Protein AF-A0A923QHJ4-F1 (afdb_monomer)

Secondary structure 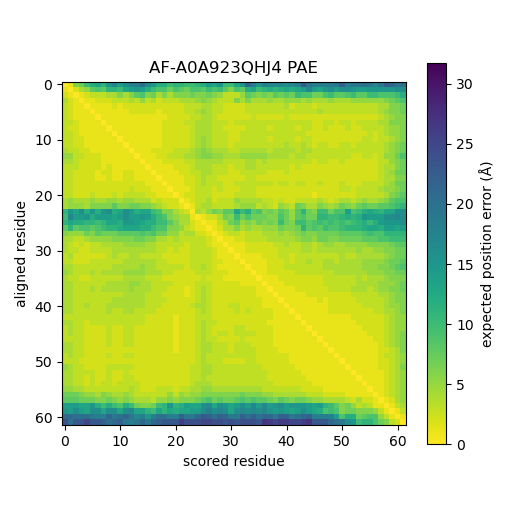(DSSP, 8-state):
-----THHHHHHHS-----------TT---TT-TT----GGGHHHHHHHHHHHHHHHSPPP-

Radius of gyration: 15.47 Å; Cα contacts (8 Å, |Δi|>4): 20; chains: 1; bounding box: 41×26×32 Å

Foldseek 3Di:
DPDDDPCVVVCVVDPDDDDDDDFDDPPADDPPDPPHDGRPVCVVVVVCVVVVVCCVVPPDDD

Mean predicted aligned error: 4.46 Å

pLDDT: mean 91.61, std 7.58, range [62.0, 98.44]

Solvent-accessible surface area (backbone atoms only — not comparable to full-atom values): 4334 Å² total; per-residue (Å²): 134,91,77,89,66,73,66,57,63,56,49,75,75,40,94,74,87,85,84,84,79,87,58,74,62,92,91,61,62,59,9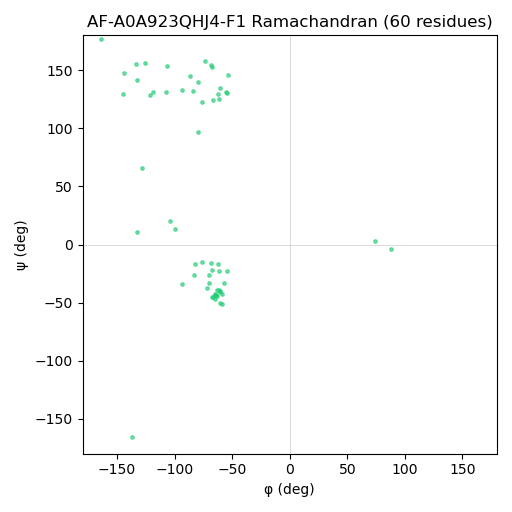1,93,46,94,78,52,72,83,48,70,86,40,52,65,57,55,52,51,52,55,51,50,52,47,48,71,75,54,62,80,81,129

Structure (mmCIF, N/CA/C/O backbone):
data_AF-A0A923QHJ4-F1
#
_entry.id   AF-A0A923QHJ4-F1
#
loop_
_atom_site.group_PDB
_atom_site.id
_atom_site.type_symbol
_atom_site.label_atom_id
_atom_site.label_alt_id
_atom_site.label_comp_id
_atom_site.label_asym_id
_atom_site.label_entity_id
_atom_site.label_seq_id
_atom_site.pdbx_PDB_ins_code
_atom_site.Cartn_x
_atom_site.Cartn_y
_atom_site.Cartn_z
_atom_site.occupancy
_atom_site.B_iso_or_equiv
_atom_site.auth_seq_id
_atom_site.auth_comp_id
_atom_site.auth_asym_id
_atom_site.auth_atom_id
_atom_site.pdbx_PDB_model_num
ATOM 1 N N . SER A 1 1 ? 10.993 3.070 5.241 1.00 69.12 1 SER A N 1
ATOM 2 C CA . SER A 1 1 ? 10.990 4.358 4.515 1.00 69.12 1 SER A CA 1
ATOM 3 C C . SER A 1 1 ? 10.950 5.477 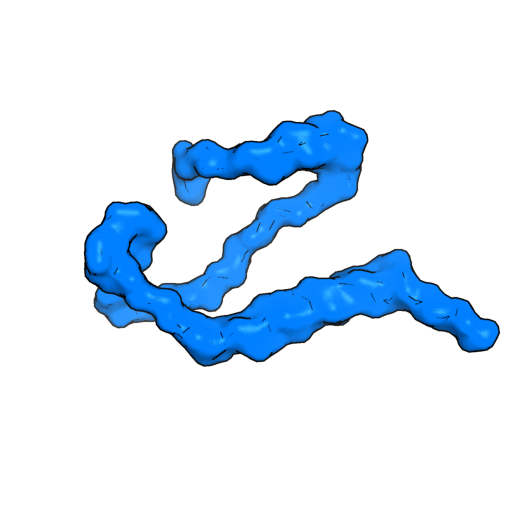5.544 1.00 69.12 1 SER A C 1
ATOM 5 O O . SER A 1 1 ? 10.360 5.251 6.591 1.00 69.12 1 SER A O 1
ATOM 7 N N . MET A 1 2 ? 11.574 6.626 5.263 1.00 80.75 2 MET A N 1
ATOM 8 C CA . MET A 1 2 ? 11.485 7.854 6.075 1.00 80.75 2 MET A CA 1
ATOM 9 C C . MET A 1 2 ? 10.574 8.924 5.431 1.00 80.75 2 MET A C 1
ATOM 11 O O . MET A 1 2 ? 10.709 10.105 5.729 1.00 80.75 2 MET A O 1
ATOM 15 N N . GLY A 1 3 ? 9.682 8.536 4.510 1.00 86.88 3 GLY A N 1
ATOM 16 C CA . GLY A 1 3 ? 8.681 9.449 3.944 1.00 86.88 3 GLY A CA 1
ATOM 17 C C . GLY A 1 3 ? 7.637 9.881 4.980 1.00 86.88 3 GLY A C 1
ATOM 18 O O . GLY A 1 3 ? 7.368 9.141 5.926 1.00 86.88 3 GLY A O 1
ATOM 19 N N . ALA A 1 4 ? 7.059 11.068 4.792 1.00 92.69 4 ALA A N 1
ATOM 20 C CA . ALA A 1 4 ? 5.946 11.562 5.601 1.00 92.69 4 ALA A CA 1
ATOM 21 C C . ALA A 1 4 ? 4.602 11.070 5.038 1.00 92.69 4 ALA A C 1
ATOM 23 O O . ALA A 1 4 ? 4.453 10.954 3.825 1.00 92.69 4 ALA A O 1
ATOM 24 N N . GLU A 1 5 ? 3.645 10.795 5.925 1.00 95.56 5 GLU A N 1
ATOM 25 C CA . GLU A 1 5 ? 2.290 10.337 5.599 1.00 95.56 5 GLU A CA 1
ATOM 26 C C . GLU A 1 5 ? 1.305 10.932 6.615 1.00 95.56 5 GLU A C 1
ATOM 28 O O . GLU A 1 5 ? 1.527 10.849 7.834 1.00 95.56 5 GLU A O 1
ATOM 33 N N . ASP A 1 6 ? 0.226 11.545 6.136 1.00 97.25 6 ASP A N 1
ATOM 34 C CA . ASP A 1 6 ? -0.719 12.273 6.993 1.00 97.25 6 ASP A CA 1
ATOM 35 C C . ASP A 1 6 ? -1.652 11.336 7.782 1.00 97.25 6 ASP A C 1
ATOM 37 O O . ASP A 1 6 ? -2.185 11.723 8.825 1.00 97.25 6 ASP A O 1
ATOM 41 N N . PHE A 1 7 ? -1.725 10.057 7.398 1.00 97.25 7 PHE A N 1
ATOM 42 C CA . PHE A 1 7 ? -2.397 9.005 8.165 1.00 97.25 7 PHE A CA 1
ATOM 43 C C . PHE A 1 7 ? -1.877 8.899 9.611 1.00 97.25 7 PHE A C 1
ATOM 45 O O . PHE A 1 7 ? -2.591 8.453 10.511 1.00 97.25 7 PHE A O 1
ATOM 52 N N . SER A 1 8 ? -0.653 9.371 9.877 1.00 96.81 8 SER A N 1
ATOM 53 C CA . SER A 1 8 ? -0.111 9.492 11.235 1.00 96.81 8 SER A CA 1
ATOM 54 C C . SER A 1 8 ? -0.978 10.353 12.168 1.00 96.81 8 SER A C 1
ATOM 56 O O . SER A 1 8 ? -1.082 10.032 13.353 1.00 96.81 8 SER A O 1
ATOM 58 N N . PHE A 1 9 ? -1.662 11.385 11.665 1.00 98.06 9 PHE A N 1
ATOM 59 C CA . PHE A 1 9 ? -2.602 12.188 12.459 1.00 98.06 9 PHE A CA 1
ATOM 60 C C . PHE A 1 9 ? -3.871 11.404 12.825 1.00 98.06 9 PHE A C 1
ATOM 62 O O . PHE A 1 9 ? -4.402 11.556 13.928 1.00 98.06 9 PHE A O 1
ATOM 69 N N . MET A 1 10 ? -4.326 10.504 11.948 1.00 98.25 10 MET A N 1
ATOM 70 C CA . MET A 1 10 ? -5.450 9.604 12.238 1.00 98.25 10 MET A CA 1
ATOM 71 C C . MET A 1 10 ? -5.091 8.641 13.377 1.00 98.25 10 MET A C 1
ATOM 73 O O . MET A 1 10 ? -5.872 8.464 14.315 1.00 98.25 10 MET A O 1
ATOM 77 N N . LEU A 1 11 ? -3.871 8.092 13.346 1.00 97.88 11 LEU A N 1
ATOM 78 C CA . LEU A 1 11 ? -3.356 7.176 14.371 1.00 97.88 11 LEU A CA 1
ATOM 79 C C . LEU A 1 11 ? -3.120 7.840 15.738 1.00 97.88 11 LEU A C 1
ATOM 81 O O . LEU A 1 11 ? -3.134 7.155 16.757 1.00 97.88 11 LEU A O 1
ATOM 85 N N . GLN A 1 12 ? -2.947 9.165 15.791 1.00 98.12 12 GLN A N 1
ATOM 86 C CA . GLN A 1 12 ? -2.933 9.907 17.061 1.00 98.12 12 GLN A CA 1
ATOM 87 C C . GLN A 1 12 ? -4.322 9.963 17.716 1.00 98.12 12 GLN A C 1
ATOM 89 O O . GLN A 1 12 ? -4.424 10.102 18.933 1.00 98.12 12 GLN A O 1
ATOM 94 N N . SER A 1 13 ? -5.390 9.859 16.920 1.00 98.44 13 SER A N 1
ATOM 95 C CA . SER A 1 13 ? -6.772 10.022 17.388 1.00 98.44 13 SER A CA 1
ATOM 96 C C . SER A 1 13 ? -7.437 8.698 17.770 1.00 98.44 13 SER A C 1
ATOM 98 O O . SER A 1 13 ? -8.281 8.663 18.672 1.00 98.44 13 SER A O 1
ATOM 100 N N . LYS A 1 14 ? -7.102 7.603 17.077 1.00 97.50 14 LYS A N 1
ATOM 101 C CA . LYS A 1 14 ? -7.674 6.268 17.303 1.00 97.50 14 LYS A CA 1
ATOM 102 C C . LYS A 1 14 ? -6.620 5.177 17.104 1.00 97.50 14 LYS A C 1
ATOM 104 O O . LYS A 1 14 ? -5.770 5.323 16.228 1.00 97.50 14 LYS A O 1
ATOM 109 N N . PRO A 1 15 ? -6.710 4.054 17.846 1.00 97.31 15 PRO A N 1
ATOM 110 C CA . PRO A 1 15 ? -5.942 2.862 17.518 1.00 97.31 15 PRO A CA 1
ATOM 111 C C . PRO A 1 15 ? -6.209 2.448 16.070 1.00 97.31 15 PRO A C 1
ATOM 113 O O . PRO A 1 15 ? -7.360 2.341 15.650 1.00 97.31 15 PRO A O 1
ATOM 116 N N . GLY A 1 16 ? -5.142 2.218 15.319 1.00 95.56 16 GLY A N 1
ATOM 117 C CA . GLY A 1 16 ? -5.212 1.819 13.924 1.00 95.56 16 GLY A CA 1
ATOM 118 C C . GLY A 1 16 ? -3.876 1.267 13.452 1.00 95.56 16 GLY A C 1
ATOM 119 O O . GLY A 1 16 ? -2.891 1.259 14.194 1.00 95.56 16 GLY A O 1
ATOM 120 N N . ALA A 1 17 ? -3.846 0.809 12.207 1.00 95.88 17 ALA A N 1
ATOM 121 C CA . ALA A 1 17 ? -2.651 0.284 11.570 1.00 95.88 17 ALA A CA 1
ATOM 122 C C . ALA A 1 17 ? -2.498 0.887 10.174 1.00 95.88 17 ALA A C 1
ATOM 124 O O . ALA A 1 17 ? -3.475 1.049 9.446 1.00 95.88 17 ALA A O 1
ATOM 125 N N . TYR A 1 18 ? -1.258 1.189 9.803 1.00 95.12 18 TYR A N 1
ATOM 126 C CA . TYR A 1 18 ? -0.866 1.546 8.445 1.00 95.12 18 TYR A CA 1
ATOM 127 C C . TYR A 1 18 ? 0.136 0.507 7.961 1.00 95.12 18 TYR A C 1
ATOM 129 O O . TYR A 1 18 ? 1.086 0.174 8.673 1.00 95.12 18 TYR A O 1
ATOM 137 N N . MET A 1 19 ? -0.081 -0.030 6.767 1.00 93.88 19 MET A N 1
ATOM 138 C CA . MET A 1 19 ? 0.692 -1.149 6.240 1.00 93.88 19 MET A CA 1
ATOM 139 C C . MET A 1 19 ? 1.103 -0.875 4.801 1.00 93.88 19 MET A C 1
ATOM 141 O O . MET A 1 19 ? 0.453 -0.123 4.080 1.00 93.88 19 MET A O 1
ATOM 145 N N . ARG A 1 20 ? 2.193 -1.513 4.374 1.00 92.62 20 ARG A N 1
ATOM 146 C CA . ARG A 1 20 ? 2.633 -1.505 2.978 1.00 92.62 20 ARG A CA 1
ATOM 147 C C . ARG A 1 20 ? 2.356 -2.875 2.383 1.00 92.62 20 ARG A C 1
ATOM 149 O O . ARG A 1 20 ? 2.759 -3.877 2.965 1.00 92.62 20 ARG A O 1
ATOM 156 N N . ILE A 1 21 ? 1.734 -2.900 1.212 1.00 92.75 21 ILE A N 1
ATOM 157 C CA . ILE A 1 21 ? 1.645 -4.096 0.381 1.00 92.75 21 ILE A CA 1
ATOM 158 C C . ILE A 1 21 ? 2.802 -4.089 -0.620 1.00 92.75 21 ILE A C 1
ATOM 160 O O . ILE A 1 21 ? 3.123 -3.055 -1.216 1.00 92.75 21 ILE A O 1
ATOM 164 N N . GLY A 1 22 ? 3.492 -5.221 -0.743 1.00 89.94 22 GLY A N 1
ATOM 165 C CA . GLY A 1 22 ? 4.579 -5.363 -1.705 1.00 89.94 22 GLY A CA 1
ATOM 166 C C . GLY A 1 22 ? 4.024 -5.307 -3.123 1.00 89.94 22 GLY A C 1
ATOM 167 O O . GLY A 1 22 ? 3.141 -6.083 -3.450 1.00 89.94 22 GLY A O 1
ATOM 168 N N . GLN A 1 23 ? 4.536 -4.398 -3.950 1.00 89.56 23 GLN A N 1
ATOM 169 C CA . GLN A 1 23 ? 4.092 -4.230 -5.340 1.00 89.56 23 GLN A CA 1
ATOM 170 C C . GLN A 1 23 ? 5.261 -4.143 -6.333 1.00 89.56 23 GLN A C 1
ATOM 172 O O . GLN A 1 23 ? 5.068 -3.773 -7.481 1.00 89.56 23 GLN A O 1
ATOM 177 N N . GLY A 1 24 ? 6.487 -4.445 -5.897 1.00 78.12 24 GLY A N 1
ATOM 178 C CA . GLY A 1 24 ? 7.687 -4.317 -6.723 1.00 78.12 24 GLY 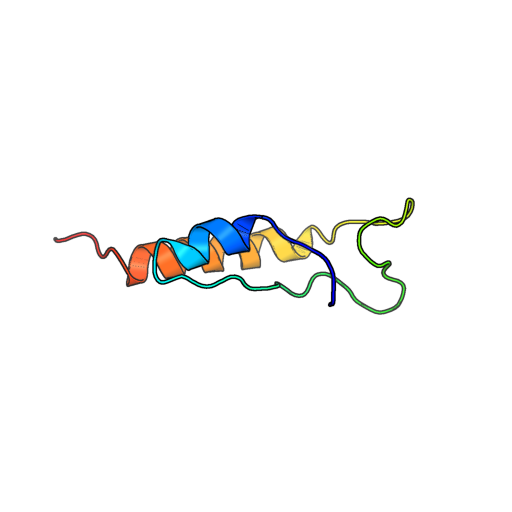A CA 1
ATOM 179 C C . GLY A 1 24 ? 8.495 -5.607 -6.800 1.00 78.12 24 GLY A C 1
ATOM 180 O O . GLY A 1 24 ? 8.439 -6.442 -5.898 1.00 78.12 24 GLY A O 1
ATOM 181 N N . GLY A 1 25 ? 9.278 -5.718 -7.872 1.00 74.06 25 GLY A N 1
ATOM 182 C CA . GLY A 1 25 ? 10.296 -6.742 -8.106 1.00 74.06 25 GLY A CA 1
ATOM 183 C C . GLY A 1 25 ? 11.572 -6.123 -8.687 1.00 74.06 25 GLY A C 1
ATOM 184 O O . GLY A 1 25 ? 11.753 -4.900 -8.656 1.00 74.06 25 GLY A O 1
ATOM 185 N N . GLU A 1 26 ? 12.465 -6.956 -9.215 1.00 77.00 26 GLU A N 1
ATOM 186 C CA . GLU A 1 26 ? 13.676 -6.503 -9.908 1.00 77.00 26 GLU A CA 1
ATOM 187 C C . GLU A 1 26 ? 13.321 -5.539 -11.060 1.00 77.00 26 GLU A C 1
ATOM 189 O O . GLU A 1 26 ? 12.405 -5.796 -11.834 1.00 77.00 26 GLU A O 1
ATOM 194 N N . GLY A 1 27 ? 13.998 -4.387 -11.135 1.00 82.31 27 GLY A N 1
ATOM 195 C CA . GLY A 1 27 ? 13.721 -3.339 -12.132 1.00 82.31 27 GLY A CA 1
ATOM 196 C C . GLY A 1 27 ? 12.657 -2.298 -11.746 1.00 82.31 27 GLY A C 1
ATOM 197 O O . GLY A 1 27 ? 12.470 -1.334 -12.488 1.00 82.31 27 GLY A O 1
ATOM 198 N N . SER A 1 28 ? 11.991 -2.432 -10.592 1.00 90.00 28 SER A N 1
ATOM 199 C CA . SER A 1 28 ? 11.007 -1.441 -10.121 1.00 90.00 28 SER A CA 1
ATOM 200 C C . SER A 1 28 ? 11.640 -0.138 -9.599 1.00 90.00 28 SER A C 1
ATOM 202 O O . SER A 1 28 ? 12.807 -0.092 -9.204 1.00 90.00 28 SER A O 1
ATOM 204 N N . CYS A 1 29 ? 10.853 0.945 -9.593 1.00 90.94 29 CYS A N 1
ATOM 205 C CA . CYS A 1 29 ? 11.258 2.257 -9.081 1.00 90.94 29 CYS A CA 1
ATOM 206 C C . CYS A 1 29 ? 10.592 2.580 -7.735 1.00 90.94 29 CYS A C 1
ATOM 208 O 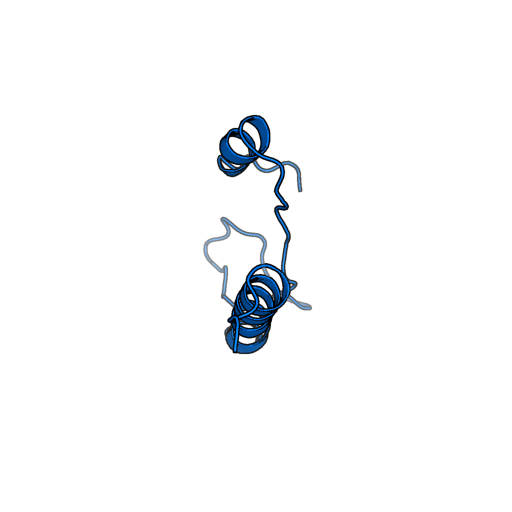O . CYS A 1 29 ? 9.481 2.145 -7.445 1.00 90.94 29 CYS A O 1
ATOM 210 N N . PHE A 1 30 ? 11.245 3.419 -6.925 1.00 89.56 30 PHE A N 1
ATOM 211 C CA . PHE A 1 30 ? 10.610 3.998 -5.739 1.00 89.56 30 PHE A CA 1
ATOM 212 C C . PHE A 1 30 ? 9.501 4.991 -6.118 1.00 89.56 30 PHE A C 1
ATOM 214 O O . PHE A 1 30 ? 9.542 5.622 -7.176 1.00 89.56 30 PHE A O 1
ATOM 221 N N . LEU A 1 31 ? 8.538 5.163 -5.207 1.00 89.81 31 LEU A N 1
ATOM 222 C CA . LEU A 1 31 ? 7.508 6.201 -5.297 1.00 89.81 31 LEU A CA 1
ATOM 223 C C . LEU A 1 31 ? 8.149 7.597 -5.482 1.00 89.81 31 LEU A C 1
ATOM 225 O O . LEU A 1 31 ? 9.235 7.849 -4.961 1.00 89.81 31 LEU A O 1
ATOM 229 N N . HIS A 1 32 ? 7.482 8.480 -6.232 1.00 92.06 32 HIS A N 1
ATOM 230 C CA . HIS A 1 32 ? 7.986 9.769 -6.758 1.00 92.06 32 HIS A CA 1
ATOM 231 C C . HIS A 1 32 ? 8.975 9.703 -7.936 1.00 92.06 32 HIS A C 1
ATOM 233 O O . HIS A 1 32 ? 9.429 10.747 -8.404 1.00 92.06 32 HIS A O 1
ATOM 239 N N . ASN A 1 33 ? 9.290 8.523 -8.471 1.00 93.69 33 ASN A N 1
ATOM 240 C CA . ASN A 1 33 ? 10.014 8.424 -9.738 1.00 93.69 33 ASN A CA 1
ATOM 241 C C . ASN A 1 33 ? 9.061 8.630 -10.936 1.00 93.69 33 ASN A C 1
ATOM 243 O O . ASN A 1 33 ? 7.958 8.093 -10.939 1.00 93.69 33 ASN A O 1
ATOM 247 N N . SER A 1 34 ? 9.480 9.354 -11.982 1.00 96.31 34 SER A N 1
ATOM 248 C CA . SER A 1 34 ? 8.662 9.575 -13.192 1.00 96.31 34 SER A CA 1
ATOM 249 C C . SER A 1 34 ? 8.439 8.321 -14.042 1.00 96.31 34 SER A C 1
ATOM 251 O O . SER A 1 34 ? 7.557 8.311 -14.894 1.00 96.31 34 SER A O 1
ATOM 253 N N . ARG A 1 35 ? 9.235 7.273 -13.820 1.00 93.69 35 ARG A N 1
ATOM 254 C CA . ARG A 1 35 ? 9.096 5.946 -14.433 1.00 93.69 35 ARG A CA 1
ATOM 255 C C . ARG A 1 35 ? 8.417 4.943 -13.503 1.00 93.69 35 ARG A C 1
ATOM 257 O O . ARG A 1 35 ? 8.538 3.743 -13.721 1.00 93.69 35 ARG A O 1
ATOM 264 N N . TYR A 1 36 ? 7.798 5.414 -12.421 1.00 92.38 36 TYR A N 1
ATOM 265 C CA . TYR A 1 36 ? 7.041 4.543 -11.539 1.00 92.38 36 TYR A CA 1
ATOM 266 C C . TYR A 1 36 ? 5.892 3.903 -12.317 1.00 92.38 36 TYR A C 1
ATOM 268 O O . TYR A 1 36 ? 5.081 4.612 -12.909 1.00 92.38 36 TYR A O 1
ATOM 276 N N . ASP A 1 37 ? 5.844 2.578 -12.285 1.00 91.50 37 ASP A N 1
ATOM 277 C CA . ASP A 1 37 ? 4.800 1.768 -12.894 1.00 91.50 37 ASP A CA 1
ATOM 278 C C . ASP A 1 37 ? 4.155 0.920 -11.799 1.00 91.50 37 ASP A C 1
ATOM 280 O O . ASP A 1 37 ? 4.856 0.304 -10.988 1.00 91.50 37 ASP A O 1
ATOM 284 N N . PHE A 1 38 ? 2.830 0.967 -11.714 1.00 91.00 38 PHE A N 1
ATOM 285 C CA . PHE A 1 38 ? 2.093 0.292 -10.654 1.00 91.00 38 PHE A CA 1
ATOM 286 C C . PHE A 1 38 ? 1.872 -1.169 -11.049 1.00 91.00 38 PHE A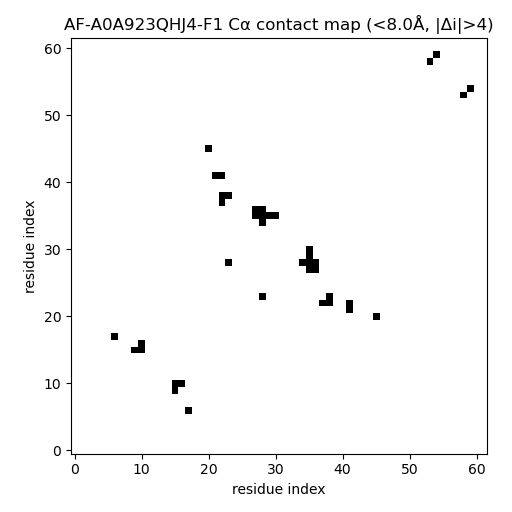 C 1
ATOM 288 O O . PHE A 1 38 ? 1.438 -1.458 -12.158 1.00 91.00 38 PHE A O 1
ATOM 295 N N . ASN A 1 39 ? 2.152 -2.103 -10.140 1.00 92.56 39 ASN A N 1
ATOM 296 C CA . ASN A 1 39 ? 1.893 -3.513 -10.409 1.00 92.56 39 ASN A CA 1
ATOM 297 C C . ASN A 1 39 ? 0.408 -3.839 -10.196 1.00 92.56 39 ASN A C 1
ATOM 299 O O . ASN A 1 39 ? -0.009 -4.107 -9.067 1.00 92.56 39 ASN A O 1
ATOM 303 N N . ASP A 1 40 ? -0.372 -3.854 -11.274 1.00 93.69 40 ASP A N 1
ATOM 304 C CA . ASP A 1 40 ? -1.812 -4.131 -11.232 1.00 93.69 40 ASP A CA 1
ATOM 305 C C . ASP A 1 40 ? -2.162 -5.535 -10.702 1.00 93.69 40 ASP A C 1
ATOM 307 O O . ASP A 1 40 ? -3.240 -5.721 -10.126 1.00 93.69 40 ASP A O 1
ATOM 311 N N . ASP A 1 41 ? -1.241 -6.504 -10.774 1.00 94.00 41 ASP A N 1
ATOM 312 C CA . ASP A 1 41 ? -1.454 -7.858 -10.240 1.00 94.00 41 ASP A CA 1
ATOM 313 C C . ASP A 1 41 ? -1.666 -7.861 -8.714 1.00 94.00 41 ASP A C 1
ATOM 315 O O . ASP A 1 41 ? -2.178 -8.834 -8.152 1.00 94.00 41 ASP A O 1
ATOM 319 N N . ILE A 1 42 ? -1.300 -6.776 -8.016 1.00 94.75 42 ILE A N 1
ATOM 320 C CA . ILE A 1 42 ? -1.481 -6.659 -6.564 1.00 94.75 42 ILE A CA 1
ATOM 321 C C . ILE A 1 42 ? -2.893 -6.223 -6.154 1.00 94.75 42 ILE A C 1
ATOM 323 O O . ILE A 1 42 ? -3.272 -6.385 -4.988 1.00 94.75 42 ILE A O 1
ATOM 327 N N . LEU A 1 43 ? -3.689 -5.674 -7.078 1.00 95.56 43 LEU A N 1
ATOM 328 C CA . LEU A 1 43 ? -5.009 -5.113 -6.772 1.00 95.56 43 LEU A CA 1
ATOM 329 C C . LEU A 1 43 ? -5.969 -6.140 -6.136 1.00 95.56 43 LEU A C 1
ATOM 331 O O . LEU A 1 43 ? -6.617 -5.798 -5.136 1.00 95.56 43 LEU A O 1
ATOM 335 N N . PRO A 1 44 ? -6.048 -7.403 -6.611 1.00 97.19 44 PRO A N 1
ATOM 336 C CA . PRO A 1 44 ? -6.888 -8.412 -5.970 1.00 97.19 44 PRO A CA 1
ATOM 337 C C . PRO A 1 44 ? -6.447 -8.721 -4.534 1.00 97.19 44 PRO A C 1
ATOM 339 O O . PRO A 1 44 ? -7.289 -8.855 -3.650 1.00 97.19 44 PRO A O 1
ATOM 342 N N . LEU A 1 45 ? -5.137 -8.770 -4.265 1.00 96.62 45 LEU A N 1
ATOM 343 C CA . LEU A 1 45 ? -4.625 -9.027 -2.916 1.00 96.62 45 LEU A CA 1
ATOM 344 C C . LEU A 1 45 ? -4.935 -7.865 -1.963 1.00 96.62 45 LEU A C 1
ATOM 346 O O . LEU A 1 45 ? -5.388 -8.092 -0.841 1.00 96.62 45 LEU A O 1
ATOM 350 N N . GLY A 1 46 ? -4.711 -6.623 -2.403 1.00 96.50 46 GLY A N 1
ATOM 351 C CA . GLY A 1 46 ? -4.976 -5.432 -1.592 1.00 96.50 46 GLY A CA 1
ATOM 352 C C . GLY A 1 46 ? -6.459 -5.265 -1.254 1.00 96.50 46 GLY A C 1
ATOM 353 O 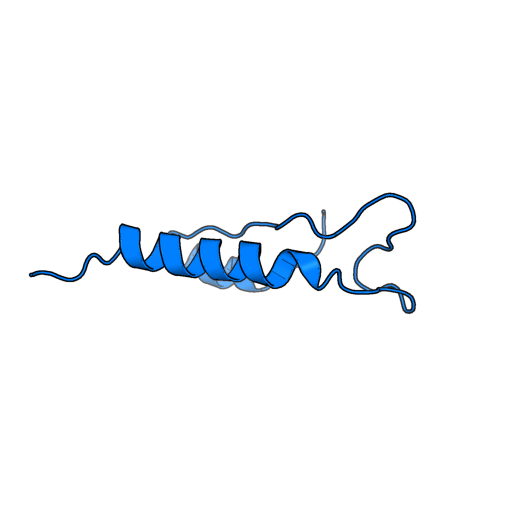O . GLY A 1 46 ? -6.805 -4.994 -0.103 1.0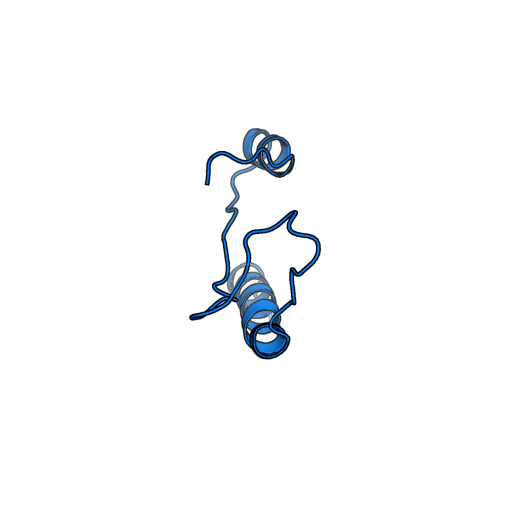0 96.50 46 GLY A O 1
ATOM 354 N N . SER A 1 47 ? -7.340 -5.481 -2.233 1.00 97.88 47 SER A N 1
ATOM 355 C CA . SER A 1 47 ? -8.792 -5.415 -2.018 1.00 97.88 47 SER A CA 1
ATOM 356 C C . SER A 1 47 ? -9.290 -6.532 -1.096 1.00 97.88 47 SER A C 1
ATOM 358 O O . SER A 1 47 ? -10.015 -6.245 -0.142 1.00 97.88 47 SER A O 1
ATOM 360 N N . ALA A 1 48 ? -8.840 -7.774 -1.304 1.00 97.81 48 ALA A N 1
ATOM 361 C CA . ALA A 1 48 ? -9.187 -8.898 -0.437 1.00 97.81 48 ALA A CA 1
ATOM 362 C C . ALA A 1 48 ? -8.706 -8.695 1.009 1.00 97.81 48 ALA A C 1
ATOM 364 O O . ALA A 1 48 ? -9.446 -9.013 1.940 1.00 97.81 48 ALA A O 1
ATOM 365 N N . LEU A 1 49 ? -7.511 -8.126 1.214 1.00 96.94 49 LEU A N 1
ATOM 366 C CA . LEU A 1 49 ? -6.996 -7.790 2.545 1.00 96.94 49 LEU A CA 1
ATOM 367 C C . LEU A 1 49 ? -7.933 -6.821 3.279 1.00 96.94 49 LEU A C 1
ATOM 369 O O . LEU A 1 49 ? -8.317 -7.087 4.416 1.00 96.94 49 LEU A O 1
ATOM 373 N N . HIS A 1 50 ? -8.318 -5.714 2.639 1.00 96.56 50 HIS A N 1
ATOM 374 C CA . HIS A 1 50 ? -9.211 -4.730 3.256 1.00 96.56 50 HIS A CA 1
ATOM 375 C C . HIS A 1 50 ? -10.612 -5.291 3.524 1.00 96.56 50 HIS A C 1
ATOM 377 O O . HIS A 1 50 ? -11.141 -5.066 4.613 1.00 96.56 50 HIS A O 1
ATOM 383 N N . ALA A 1 51 ? -11.186 -6.037 2.574 1.00 96.94 51 ALA A N 1
ATOM 384 C CA . ALA A 1 51 ? -12.489 -6.679 2.747 1.00 96.94 51 ALA A CA 1
ATOM 385 C C . ALA A 1 51 ? -12.466 -7.676 3.915 1.00 96.94 51 ALA A C 1
ATOM 387 O O . ALA A 1 51 ? -13.267 -7.558 4.837 1.00 96.94 51 ALA A O 1
ATOM 388 N N . SER A 1 52 ? -11.473 -8.570 3.942 1.00 96.31 52 SER A N 1
ATOM 389 C CA . SER A 1 52 ? -11.332 -9.576 5.003 1.00 96.31 52 SER A CA 1
ATOM 390 C C . SER A 1 52 ? -11.156 -8.938 6.383 1.00 96.31 52 SER A C 1
ATOM 392 O O . SER A 1 52 ? -11.722 -9.417 7.361 1.00 96.31 52 SER A O 1
ATOM 394 N N . LEU A 1 53 ? -10.383 -7.848 6.485 1.00 95.75 53 LEU A N 1
ATOM 395 C CA . LEU A 1 53 ? -10.218 -7.120 7.747 1.00 95.75 53 LEU A CA 1
ATOM 396 C C . LEU A 1 53 ? -11.543 -6.528 8.231 1.00 95.75 53 LEU A C 1
ATOM 398 O O . LEU A 1 53 ? -11.850 -6.639 9.416 1.00 95.75 53 LEU A O 1
ATOM 402 N N . ALA A 1 54 ? -12.322 -5.924 7.330 1.00 94.94 54 ALA A N 1
ATOM 403 C CA . ALA A 1 54 ? -13.628 -5.367 7.665 1.00 94.94 54 ALA A CA 1
ATOM 404 C C . ALA A 1 54 ? -14.614 -6.463 8.097 1.00 94.94 54 ALA A C 1
ATOM 406 O O . ALA A 1 54 ? -15.233 -6.332 9.149 1.00 94.94 54 ALA A O 1
ATOM 407 N N . GLU A 1 55 ? -14.704 -7.562 7.345 1.00 94.94 55 GLU A N 1
ATOM 408 C CA . GLU A 1 55 ? -15.576 -8.703 7.656 1.00 94.94 55 GLU A CA 1
ATOM 409 C C . GLU A 1 55 ? -15.233 -9.347 9.007 1.00 94.94 55 GLU A C 1
ATOM 411 O O . GLU A 1 55 ? -16.127 -9.673 9.784 1.00 94.94 55 GLU A O 1
ATOM 416 N N . GLN A 1 56 ? -13.942 -9.493 9.324 1.00 94.19 56 GLN A N 1
ATOM 417 C CA . GLN A 1 56 ? -13.500 -10.076 10.596 1.00 94.19 56 GLN A CA 1
ATOM 418 C C . GLN A 1 56 ? -13.729 -9.147 11.794 1.00 94.19 56 GLN A C 1
ATOM 420 O O . GLN A 1 56 ? -14.042 -9.623 12.884 1.00 94.19 56 GLN A O 1
ATOM 425 N N . TRP A 1 57 ? -13.548 -7.834 11.622 1.00 93.31 57 TRP A N 1
ATOM 426 C CA . TRP A 1 57 ? -13.728 -6.860 12.706 1.00 93.31 57 TRP A CA 1
ATOM 427 C C . TRP A 1 57 ? -15.181 -6.437 12.917 1.00 93.31 57 TRP A C 1
ATOM 429 O O . TRP A 1 57 ? -15.541 -6.015 14.017 1.00 93.31 57 TRP A O 1
ATOM 439 N N . MET A 1 58 ? -16.005 -6.520 11.876 1.00 91.62 58 MET A N 1
ATOM 440 C CA . MET A 1 58 ? -17.415 -6.142 11.890 1.00 91.62 58 MET A CA 1
ATOM 441 C C . MET A 1 58 ? -18.271 -7.291 11.340 1.00 91.62 58 MET A C 1
ATOM 443 O O . MET A 1 58 ? -18.875 -7.139 10.275 1.00 91.62 58 MET A O 1
ATOM 447 N N . PRO A 1 59 ? -18.334 -8.442 12.036 1.00 82.25 59 PRO A N 1
ATOM 448 C CA . PRO A 1 59 ? -19.147 -9.557 11.578 1.00 82.25 59 PRO A CA 1
ATOM 449 C C . PRO A 1 59 ? -20.611 -9.124 11.492 1.00 82.25 59 PRO A C 1
ATOM 451 O O . PRO A 1 59 ? -21.138 -8.476 12.403 1.00 82.25 59 PRO A O 1
ATOM 454 N N . LEU A 1 60 ? -21.268 -9.482 10.389 1.00 80.56 60 LEU A N 1
ATOM 455 C CA . LEU A 1 60 ? -22.715 -9.354 10.295 1.00 80.56 60 LEU A CA 1
ATOM 456 C C . LEU A 1 60 ? -23.325 -10.264 11.364 1.00 80.56 60 LEU A C 1
ATOM 458 O O . LEU A 1 60 ? -22.930 -11.419 11.506 1.00 80.56 60 LEU A O 1
ATOM 462 N N . ILE A 1 61 ? -24.233 -9.710 12.161 1.00 77.56 61 ILE A N 1
ATOM 463 C CA . ILE A 1 61 ? -25.032 -10.506 13.087 1.00 77.56 61 ILE A CA 1
ATOM 464 C C . ILE A 1 61 ? -26.087 -11.209 12.229 1.00 77.56 61 ILE A C 1
ATOM 466 O O . ILE A 1 61 ? -26.811 -10.521 11.507 1.00 77.56 6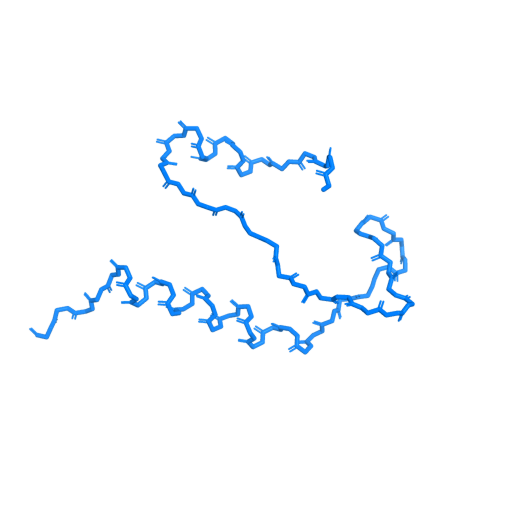1 ILE A O 1
ATOM 470 N N . ASP A 1 62 ? -26.124 -12.541 12.291 1.00 62.00 62 ASP A N 1
ATOM 471 C CA . ASP A 1 62 ? -27.202 -13.356 11.709 1.00 62.00 62 ASP A CA 1
ATOM 472 C C . ASP A 1 62 ? -28.570 -13.026 12.335 1.00 62.00 62 ASP A C 1
ATOM 474 O O . ASP A 1 62 ? -28.640 -12.858 13.580 1.00 62.00 62 ASP A O 1
#

Sequence (62 aa):
SMGAEDFSFMLQSKPGAYMRIGQGGEGSCFLHNSRYDFNDDILPLGSALHASLAEQWMPLID